Protein AF-A0A7C2EN56-F1 (afdb_monomer)

Solvent-accessible surface area (backbone atoms only — not comparable to full-atom values): 5482 Å² total; per-residue (Å²): 75,39,36,33,38,31,24,35,77,88,68,46,50,28,57,63,25,38,34,35,41,32,31,71,79,78,69,48,72,45,77,44,72,17,45,77,74,6,43,48,71,47,72,91,62,61,66,90,43,42,32,39,35,33,40,38,42,95,75,28,33,28,70,77,41,76,46,49,50,82,59,82,56,75,71,39,73,53,74,38,53,29,35,70,71,71,76,87,83,79,88,89,83,86,82,134

Structure (mmCIF, N/CA/C/O backbone):
data_AF-A0A7C2EN56-F1
#
_entry.id   AF-A0A7C2EN56-F1
#
loop_
_atom_site.group_PDB
_atom_site.id
_atom_site.type_symbol
_atom_site.label_atom_id
_atom_site.label_alt_id
_atom_site.label_comp_id
_atom_site.label_asym_id
_atom_site.label_entity_id
_atom_site.label_seq_id
_atom_site.pdbx_PDB_ins_code
_atom_site.Cartn_x
_atom_site.Cartn_y
_atom_site.Cartn_z
_atom_site.occupancy
_atom_site.B_iso_or_equi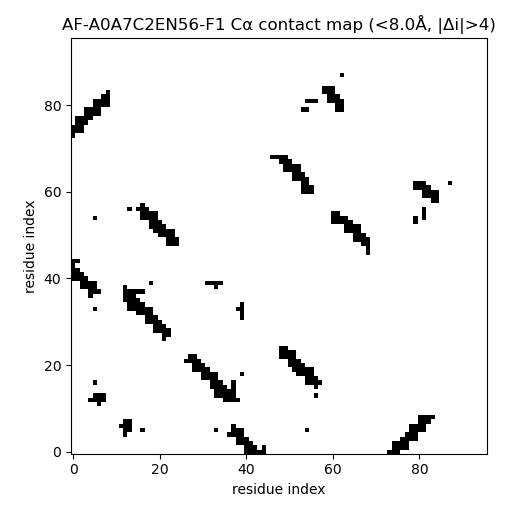v
_atom_site.auth_seq_id
_atom_site.auth_comp_id
_atom_site.auth_asym_id
_atom_site.auth_atom_id
_atom_site.pdbx_PDB_model_num
ATOM 1 N N . ASN A 1 1 ? -1.994 -7.951 -13.986 1.00 83.88 1 ASN A N 1
ATOM 2 C CA . ASN A 1 1 ? -2.712 -7.042 -13.050 1.00 83.88 1 ASN A CA 1
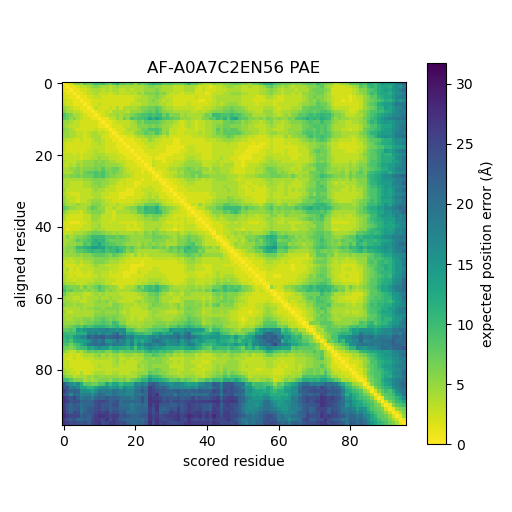ATOM 3 C C . ASN A 1 1 ? -2.364 -7.481 -11.638 1.00 83.88 1 ASN A C 1
ATOM 5 O 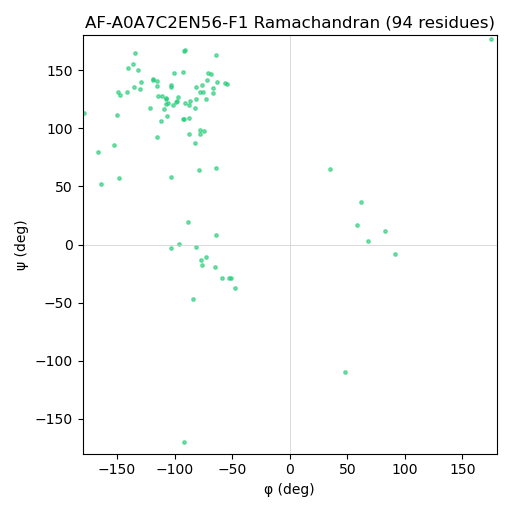O . ASN A 1 1 ? -1.944 -8.616 -11.462 1.00 83.88 1 ASN A O 1
ATOM 9 N N . VAL A 1 2 ? -2.477 -6.589 -10.658 1.00 85.81 2 VAL A N 1
ATOM 10 C CA . VAL A 1 2 ? -2.444 -6.975 -9.240 1.00 85.81 2 VAL A CA 1
ATOM 11 C C . VAL A 1 2 ? -3.802 -6.648 -8.659 1.00 85.81 2 VAL A C 1
ATOM 13 O O . VAL A 1 2 ? -4.348 -5.578 -8.932 1.00 85.81 2 VAL A O 1
ATOM 16 N N . SER A 1 3 ? -4.333 -7.552 -7.863 1.00 89.44 3 SER A N 1
ATOM 17 C CA . SER A 1 3 ? -5.579 -7.363 -7.141 1.00 89.44 3 SER A CA 1
ATOM 18 C C . SER A 1 3 ? -5.390 -7.817 -5.703 1.00 89.44 3 SER A C 1
ATOM 20 O O . SER A 1 3 ? -4.406 -8.469 -5.350 1.00 89.44 3 SER A O 1
ATOM 22 N N . GLY A 1 4 ? -6.304 -7.434 -4.830 1.00 89.81 4 GLY A N 1
ATOM 23 C CA . GLY A 1 4 ? -6.242 -7.878 -3.454 1.00 89.81 4 GLY A CA 1
ATOM 24 C C . GLY A 1 4 ? -7.298 -7.240 -2.587 1.00 89.81 4 GLY A C 1
ATOM 25 O O . GLY A 1 4 ? -8.054 -6.371 -3.024 1.00 89.81 4 GLY A O 1
ATOM 26 N N . VAL A 1 5 ? -7.326 -7.674 -1.333 1.00 92.25 5 VAL A N 1
ATOM 27 C CA . VAL A 1 5 ? -8.154 -7.071 -0.292 1.00 92.25 5 VAL A CA 1
ATOM 28 C C . VAL A 1 5 ? -7.285 -6.464 0.791 1.00 92.25 5 VAL A C 1
ATOM 30 O O . VAL A 1 5 ? -6.257 -7.025 1.176 1.00 92.25 5 VAL A O 1
ATOM 33 N N . VAL A 1 6 ? -7.710 -5.307 1.281 1.00 92.06 6 VAL A N 1
ATOM 34 C CA . VAL A 1 6 ? -7.198 -4.693 2.494 1.00 92.06 6 VAL A CA 1
ATOM 35 C C . VAL A 1 6 ? -8.162 -5.008 3.623 1.00 92.06 6 VAL A C 1
ATOM 37 O O . VAL A 1 6 ? -9.343 -4.669 3.560 1.00 92.06 6 VAL A O 1
ATOM 40 N N . THR A 1 7 ? -7.652 -5.638 4.671 1.00 92.44 7 THR A N 1
ATOM 41 C CA . THR A 1 7 ? -8.420 -5.963 5.873 1.00 92.44 7 THR A CA 1
ATOM 42 C C . THR A 1 7 ? -7.822 -5.266 7.082 1.00 92.44 7 THR A C 1
ATOM 44 O O . THR A 1 7 ? -6.604 -5.195 7.232 1.00 92.44 7 THR A O 1
ATOM 47 N N . LEU A 1 8 ? -8.678 -4.790 7.971 1.00 88.88 8 LEU A N 1
ATOM 48 C CA . LEU A 1 8 ? -8.346 -4.274 9.289 1.00 88.88 8 LEU A CA 1
ATOM 49 C C . LEU A 1 8 ? -7.757 -5.379 10.188 1.00 88.88 8 LEU A C 1
ATOM 51 O O . LEU A 1 8 ? -7.918 -6.572 9.900 1.00 88.88 8 LEU A O 1
ATOM 55 N N . PRO A 1 9 ? -7.092 -5.015 11.302 1.00 85.00 9 PRO A N 1
ATOM 56 C CA . PRO A 1 9 ? -6.542 -6.002 12.232 1.00 85.00 9 PRO A CA 1
ATOM 57 C C . PRO A 1 9 ? -7.619 -6.939 12.801 1.00 85.00 9 PRO A C 1
ATOM 59 O O . PRO A 1 9 ? -7.328 -8.110 13.055 1.00 85.00 9 PRO A O 1
ATOM 62 N N . ASP A 1 10 ? -8.849 -6.429 12.898 1.00 86.50 10 ASP A N 1
ATOM 63 C CA . ASP A 1 10 ? -10.070 -7.101 13.353 1.00 86.50 10 ASP A CA 1
ATOM 64 C C . ASP A 1 10 ? -10.631 -8.131 12.345 1.00 86.50 10 ASP A C 1
ATOM 66 O O . ASP A 1 10 ? -11.515 -8.912 12.668 1.00 86.50 10 ASP A O 1
ATOM 70 N N . GLY A 1 11 ? -10.112 -8.162 11.110 1.00 83.25 11 GLY A N 1
ATOM 71 C CA . GLY A 1 11 ? -10.583 -9.050 10.035 1.00 83.25 11 GLY A CA 1
ATOM 72 C C . GLY A 1 11 ? -11.672 -8.447 9.142 1.00 83.25 11 GLY A C 1
ATOM 73 O O . GLY A 1 11 ? -11.975 -9.008 8.092 1.00 83.25 11 GLY A O 1
ATOM 74 N N . SER A 1 12 ? -12.204 -7.279 9.503 1.00 89.75 12 SER A N 1
ATOM 75 C CA . SER A 1 12 ? -13.140 -6.516 8.667 1.00 89.75 12 SER A CA 1
ATOM 76 C C . SER A 1 12 ? -12.445 -5.897 7.442 1.00 89.75 12 SER A C 1
ATOM 78 O O . SER A 1 12 ? -11.277 -5.516 7.544 1.00 89.75 12 SER A O 1
ATOM 80 N N . PRO A 1 13 ? -13.115 -5.745 6.285 1.00 90.44 13 PRO A N 1
ATOM 81 C CA . PRO A 1 13 ? -12.554 -5.030 5.141 1.00 90.44 13 PRO A CA 1
ATOM 82 C C . PRO A 1 13 ? -12.300 -3.558 5.485 1.00 90.44 13 PRO A C 1
ATOM 84 O O . PRO A 1 13 ? -13.093 -2.909 6.167 1.00 90.44 13 PRO A O 1
ATOM 87 N N . ALA A 1 14 ? -11.177 -3.021 5.019 1.00 89.69 14 ALA A N 1
ATOM 88 C CA . ALA A 1 14 ? -10.808 -1.638 5.274 1.00 89.69 14 ALA A CA 1
ATOM 89 C C . ALA A 1 14 ? -11.414 -0.724 4.202 1.00 89.69 14 ALA A C 1
ATOM 91 O O . ALA A 1 14 ? -10.834 -0.550 3.135 1.00 89.69 14 ALA A O 1
ATOM 92 N N . ASN A 1 15 ? -12.581 -0.143 4.480 1.00 91.75 15 ASN A N 1
ATOM 93 C CA . ASN A 1 15 ? -13.187 0.862 3.607 1.00 91.75 15 ASN A CA 1
ATOM 94 C C . ASN A 1 15 ? -12.421 2.188 3.697 1.00 91.75 15 ASN A C 1
ATOM 96 O O . ASN A 1 15 ? -12.258 2.733 4.784 1.00 91.75 15 ASN A O 1
ATOM 100 N N . GLY A 1 16 ? -11.967 2.714 2.558 1.00 89.62 16 GLY A N 1
ATOM 101 C CA . GLY A 1 16 ? -11.234 3.980 2.508 1.00 89.62 16 GLY A CA 1
ATOM 102 C C . GLY A 1 16 ? -9.738 3.859 2.814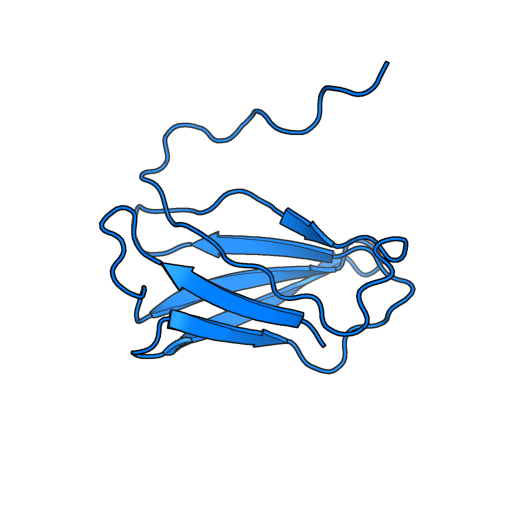 1.00 89.62 16 GLY A C 1
ATOM 103 O O . GLY A 1 16 ? -9.071 4.877 2.987 1.00 89.62 16 GLY A O 1
ATOM 104 N N . ALA A 1 17 ? -9.182 2.645 2.863 1.00 91.31 17 ALA A N 1
ATOM 105 C CA . ALA A 1 17 ? -7.735 2.450 2.923 1.00 91.31 17 ALA A CA 1
ATOM 106 C C . ALA A 1 17 ? -7.065 2.908 1.626 1.00 91.31 17 ALA A C 1
ATOM 108 O O . ALA A 1 17 ? -7.518 2.583 0.524 1.00 91.31 17 ALA A O 1
ATOM 109 N N . VAL A 1 18 ? -5.964 3.639 1.774 1.00 92.38 18 VAL A N 1
ATOM 110 C CA . VAL A 1 18 ? -5.133 4.146 0.689 1.00 92.38 18 VAL A CA 1
ATOM 111 C C . VAL A 1 18 ? -4.040 3.126 0.402 1.00 92.38 18 VAL A C 1
ATOM 113 O O . VAL A 1 18 ? -3.099 2.952 1.171 1.00 92.38 18 VAL A O 1
ATOM 116 N N . VAL A 1 19 ? -4.152 2.442 -0.726 1.00 91.94 19 VAL A N 1
ATOM 117 C CA . VAL A 1 19 ? -3.131 1.533 -1.237 1.00 91.94 19 VAL A CA 1
ATOM 118 C C . VAL A 1 19 ? -2.204 2.306 -2.153 1.00 91.94 19 VAL A C 1
ATOM 120 O O . VAL A 1 19 ? -2.624 2.884 -3.148 1.00 91.94 19 VAL A O 1
ATOM 123 N N . GLN A 1 20 ? -0.928 2.313 -1.822 1.00 92.06 20 GLN A N 1
ATOM 124 C CA . GLN A 1 20 ? 0.126 2.936 -2.592 1.00 92.06 20 GLN A CA 1
ATOM 125 C C . GLN A 1 20 ? 0.930 1.850 -3.294 1.00 92.06 20 GLN A C 1
ATOM 127 O O . GLN A 1 20 ? 1.497 0.963 -2.659 1.00 92.06 20 GLN A O 1
ATOM 132 N N . LEU A 1 21 ? 0.979 1.942 -4.615 1.00 90.44 21 LEU A N 1
ATOM 133 C CA . LEU A 1 21 ? 1.831 1.143 -5.472 1.00 90.44 21 LEU A CA 1
ATOM 134 C C . LEU A 1 21 ? 2.965 2.031 -5.977 1.00 90.44 21 LEU A C 1
ATOM 136 O O . LEU A 1 21 ? 2.755 2.930 -6.793 1.00 90.44 21 LEU A O 1
ATOM 140 N N . LYS A 1 22 ? 4.175 1.765 -5.511 1.00 91.19 22 LYS A N 1
ATOM 141 C CA . LYS A 1 22 ? 5.393 2.423 -5.961 1.00 91.19 22 LYS A CA 1
ATOM 142 C C . LYS A 1 22 ? 6.091 1.561 -7.001 1.00 91.19 22 LYS A C 1
ATOM 144 O O . LYS A 1 22 ? 6.381 0.396 -6.776 1.00 91.19 22 LYS A O 1
ATOM 149 N N . ASN A 1 23 ? 6.390 2.151 -8.144 1.00 90.19 23 ASN A N 1
ATOM 150 C CA . ASN A 1 23 ? 7.198 1.543 -9.185 1.00 90.19 23 ASN A CA 1
ATOM 151 C C . ASN A 1 23 ? 8.680 1.738 -8.837 1.00 90.19 23 ASN A C 1
ATOM 153 O O . ASN A 1 23 ? 9.133 2.878 -8.772 1.00 90.19 23 ASN A O 1
ATOM 157 N N . LEU A 1 24 ? 9.440 0.664 -8.616 1.00 87.00 24 LEU A N 1
ATOM 158 C CA . LEU A 1 24 ? 10.856 0.777 -8.242 1.00 87.00 24 LEU A CA 1
ATOM 159 C C . LEU A 1 24 ? 11.759 1.136 -9.432 1.00 87.00 24 LEU A C 1
ATOM 161 O O . LEU A 1 24 ? 12.856 1.646 -9.232 1.00 87.00 24 LEU A O 1
ATOM 165 N N . LYS A 1 25 ? 11.278 0.959 -10.669 1.00 88.12 25 LYS A N 1
ATOM 166 C CA . LYS A 1 25 ? 12.010 1.309 -11.895 1.00 88.12 25 LYS A CA 1
ATOM 167 C C . LYS A 1 25 ? 11.855 2.777 -12.284 1.00 88.12 25 LYS A C 1
ATOM 169 O O . LYS A 1 25 ? 12.836 3.427 -12.619 1.00 88.12 25 LYS A O 1
ATOM 174 N N . THR A 1 26 ? 10.627 3.300 -12.279 1.00 88.38 26 THR A N 1
ATOM 175 C CA . THR A 1 26 ? 10.342 4.695 -12.679 1.00 88.38 26 THR A CA 1
ATOM 176 C C . THR A 1 26 ? 10.101 5.627 -11.496 1.00 88.38 26 THR A C 1
ATOM 178 O O . THR A 1 26 ? 9.808 6.798 -11.713 1.00 88.38 26 THR A O 1
ATOM 181 N N . LEU A 1 27 ? 10.112 5.109 -10.264 1.00 87.31 27 LEU A N 1
ATOM 182 C CA . LEU A 1 27 ? 9.802 5.841 -9.026 1.00 87.31 27 LEU A CA 1
ATOM 183 C C . LEU A 1 27 ? 8.402 6.480 -8.989 1.00 87.31 27 LEU A C 1
ATOM 185 O O . LEU A 1 27 ? 8.118 7.324 -8.143 1.00 87.31 27 LEU A O 1
ATOM 189 N N . GLN A 1 28 ? 7.498 6.057 -9.877 1.00 89.88 28 GLN A N 1
ATOM 190 C CA . GLN A 1 28 ? 6.119 6.543 -9.900 1.00 89.88 28 GLN A CA 1
ATOM 191 C C . GLN A 1 28 ? 5.330 5.911 -8.757 1.00 89.88 28 GLN A C 1
ATOM 193 O O . GLN A 1 28 ? 5.332 4.691 -8.611 1.00 89.88 28 GLN A O 1
ATOM 198 N N . VAL A 1 29 ? 4.615 6.727 -7.988 1.00 90.56 29 VAL A N 1
ATOM 199 C CA . VAL A 1 29 ? 3.713 6.256 -6.933 1.00 90.56 29 VAL A CA 1
ATOM 200 C C . VAL A 1 29 ? 2.279 6.449 -7.399 1.00 90.56 29 VAL A C 1
ATOM 202 O O . VAL A 1 29 ? 1.884 7.549 -7.776 1.00 90.56 29 VAL A O 1
ATOM 205 N N . ARG A 1 30 ? 1.497 5.373 -7.375 1.00 90.50 30 ARG A N 1
ATOM 206 C CA . ARG A 1 30 ? 0.059 5.398 -7.634 1.00 90.50 30 ARG A CA 1
ATOM 207 C C . ARG A 1 30 ? -0.684 5.104 -6.348 1.00 90.50 30 ARG A C 1
ATOM 209 O O . ARG A 1 30 ? -0.424 4.091 -5.711 1.00 90.50 30 ARG A O 1
ATOM 216 N N . SER A 1 31 ? -1.627 5.966 -6.007 1.00 91.38 31 SER A N 1
ATOM 217 C CA . SER A 1 31 ? -2.497 5.792 -4.849 1.00 91.38 31 SER A CA 1
ATOM 218 C C . SER A 1 31 ? -3.866 5.311 -5.315 1.00 91.38 31 SER A C 1
ATOM 220 O O . SER A 1 31 ? -4.412 5.838 -6.283 1.00 91.38 31 SER A O 1
ATOM 222 N N . TYR A 1 32 ? -4.422 4.324 -4.629 1.00 91.81 32 TYR A N 1
ATOM 223 C CA . TYR A 1 32 ? -5.739 3.765 -4.880 1.00 91.81 32 TYR A CA 1
ATOM 224 C C . TYR A 1 3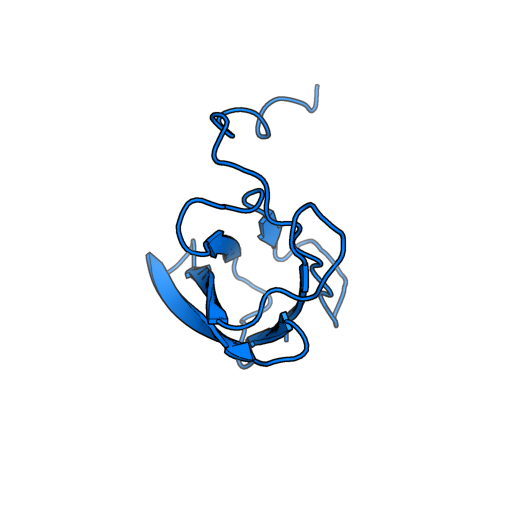2 ? -6.521 3.719 -3.575 1.00 91.81 32 TYR A C 1
ATOM 226 O O . TYR A 1 32 ? -5.992 3.286 -2.558 1.00 91.81 32 TYR A O 1
ATOM 234 N N . ILE A 1 33 ? -7.776 4.154 -3.593 1.00 92.25 33 ILE A N 1
ATOM 235 C CA . ILE A 1 33 ? -8.630 4.150 -2.405 1.00 92.25 33 ILE A CA 1
ATOM 236 C C . ILE A 1 33 ? -9.563 2.945 -2.501 1.00 92.25 33 ILE A C 1
ATOM 238 O O . ILE A 1 33 ? -10.330 2.809 -3.453 1.00 92.25 33 ILE A O 1
ATOM 242 N N . THR A 1 34 ? -9.471 2.059 -1.518 1.00 90.94 34 THR A N 1
ATOM 243 C CA . THR A 1 34 ? -10.334 0.877 -1.397 1.00 90.9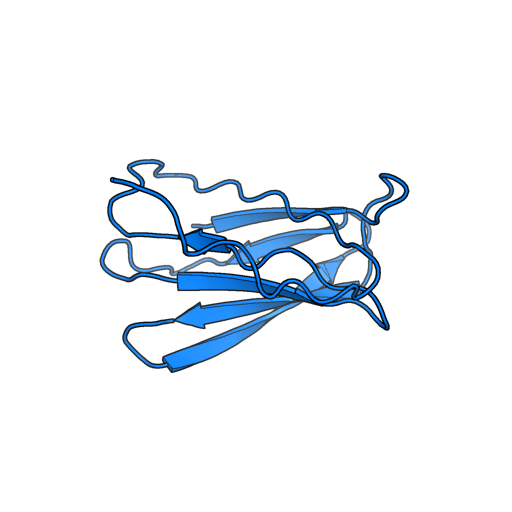4 34 THR A CA 1
ATOM 244 C C . THR A 1 34 ? -11.775 1.263 -1.076 1.00 90.94 34 THR A C 1
ATOM 246 O O . THR A 1 34 ? -12.043 2.244 -0.380 1.00 90.94 34 THR A O 1
ATOM 249 N N . ARG A 1 35 ? -12.721 0.468 -1.587 1.00 89.00 35 ARG A N 1
ATOM 250 C CA . ARG A 1 35 ? -14.162 0.632 -1.331 1.00 89.00 35 ARG A C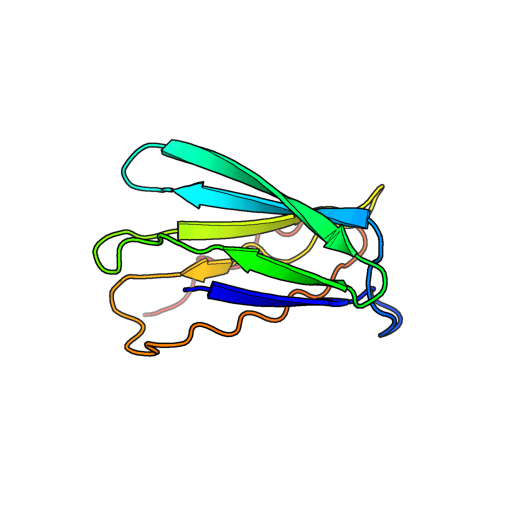A 1
ATOM 251 C C . ARG A 1 35 ? -14.617 -0.193 -0.121 1.00 89.00 35 ARG A C 1
ATOM 253 O O . ARG A 1 35 ? -13.800 -0.714 0.621 1.00 89.00 35 ARG A O 1
ATOM 260 N N . GLU A 1 36 ? -15.928 -0.290 0.082 1.00 88.25 36 GLU A N 1
ATOM 261 C CA . GLU A 1 36 ? -16.633 -1.010 1.170 1.00 88.25 36 GLU A CA 1
ATOM 262 C C . GLU A 1 36 ? -16.113 -2.431 1.392 1.00 88.25 36 GLU A C 1
ATOM 264 O O . GLU A 1 36 ? -15.951 -2.868 2.524 1.00 88.25 36 GLU A O 1
ATOM 269 N N . ASP A 1 37 ? -15.766 -3.109 0.304 1.00 85.94 37 ASP A N 1
ATOM 270 C CA . ASP A 1 37 ? -15.260 -4.480 0.320 1.00 85.94 37 ASP A CA 1
ATOM 271 C C . ASP A 1 37 ? -13.753 -4.573 0.646 1.00 85.94 37 ASP A C 1
ATOM 273 O O . ASP A 1 37 ? -13.177 -5.655 0.678 1.00 85.94 37 ASP A O 1
ATOM 277 N N . GLY A 1 38 ? -13.061 -3.441 0.828 1.00 89.12 38 GLY A N 1
ATOM 278 C CA . GLY A 1 38 ? -11.609 -3.390 1.035 1.00 89.12 38 GLY A CA 1
ATOM 279 C C . GLY A 1 38 ? -10.794 -3.799 -0.198 1.00 89.12 38 GLY A C 1
ATOM 280 O O . GLY A 1 38 ? -9.568 -3.848 -0.145 1.00 89.12 38 GLY A O 1
ATOM 281 N N . LYS A 1 39 ? -11.446 -4.099 -1.326 1.00 91.06 39 LYS A N 1
ATOM 282 C CA . LYS A 1 39 ? -10.796 -4.520 -2.572 1.00 91.06 39 LYS A CA 1
ATOM 283 C C . LYS A 1 39 ? -10.057 -3.374 -3.253 1.00 91.06 39 LYS A C 1
ATOM 285 O O . LYS A 1 39 ? -10.557 -2.248 -3.327 1.00 91.06 39 LYS A O 1
ATOM 290 N N . TYR A 1 40 ? -8.897 -3.696 -3.810 1.00 91.19 40 TYR A N 1
ATOM 291 C CA . TYR A 1 40 ? -8.132 -2.832 -4.698 1.00 91.19 40 TYR A CA 1
ATOM 292 C C . TYR A 1 40 ? -7.618 -3.622 -5.899 1.00 91.19 40 TYR A C 1
ATOM 294 O O . TYR A 1 40 ? -7.430 -4.839 -5.840 1.00 91.19 40 TYR A O 1
ATOM 302 N N . GLU A 1 41 ? -7.362 -2.908 -6.990 1.00 89.62 41 GLU A N 1
ATOM 303 C CA . GLU A 1 41 ? -6.776 -3.482 -8.192 1.00 89.62 41 GLU A CA 1
ATOM 304 C C . GLU A 1 41 ? -5.930 -2.431 -8.912 1.00 89.62 41 GLU A C 1
ATOM 306 O O . GLU A 1 41 ? -6.385 -1.311 -9.150 1.00 89.62 41 GLU A O 1
ATOM 311 N N . PHE A 1 42 ? -4.704 -2.799 -9.286 1.00 88.25 42 PHE A N 1
ATOM 312 C CA . PHE A 1 42 ? -3.905 -2.016 -10.221 1.00 88.25 42 PHE A CA 1
ATOM 313 C C . PHE A 1 42 ? -3.791 -2.761 -11.548 1.00 88.25 42 PHE A C 1
ATOM 315 O O . PHE A 1 42 ? -3.206 -3.844 -11.670 1.00 88.25 42 PHE A O 1
ATOM 322 N N . GLN A 1 43 ? -4.347 -2.124 -12.570 1.00 84.50 43 GLN A N 1
ATOM 323 C CA . GLN A 1 43 ? -4.237 -2.535 -13.961 1.00 84.50 43 GLN A CA 1
ATOM 324 C C . GLN A 1 43 ? -3.037 -1.841 -14.622 1.00 84.50 43 GLN A C 1
ATOM 326 O O . GLN A 1 43 ? -2.504 -0.860 -14.097 1.00 84.50 43 GLN A O 1
ATOM 331 N N . ASN A 1 44 ? -2.637 -2.318 -15.804 1.00 81.25 44 ASN A N 1
ATOM 332 C CA . ASN A 1 44 ? -1.510 -1.765 -16.570 1.00 81.25 44 ASN A CA 1
ATOM 333 C C . ASN A 1 44 ? -0.158 -1.852 -15.833 1.00 81.25 44 ASN A C 1
ATOM 335 O O . ASN A 1 44 ? 0.673 -0.947 -15.918 1.00 81.25 44 ASN A O 1
ATOM 339 N N . LEU A 1 45 ? 0.062 -2.940 -15.091 1.00 78.81 45 LEU A N 1
ATOM 340 C CA . LEU A 1 45 ? 1.370 -3.246 -14.516 1.00 78.81 45 LEU A CA 1
ATOM 341 C C . LEU A 1 45 ? 2.259 -3.909 -15.560 1.00 78.81 45 LEU A C 1
ATOM 343 O O . LEU A 1 45 ? 1.820 -4.810 -16.273 1.00 78.81 45 LEU A O 1
ATOM 347 N N . SER A 1 46 ? 3.510 -3.470 -15.629 1.00 80.38 46 SER A N 1
ATOM 348 C CA . SER A 1 46 ? 4.524 -4.116 -16.455 1.00 80.38 46 SER A CA 1
ATOM 349 C C . SER A 1 46 ? 5.071 -5.320 -15.713 1.00 80.38 46 SER A C 1
ATOM 351 O O . SER A 1 46 ? 5.580 -5.177 -14.611 1.00 80.38 46 SER A O 1
ATOM 353 N N . THR A 1 47 ? 5.043 -6.496 -16.324 1.00 74.38 47 THR A N 1
ATOM 354 C CA . THR A 1 47 ? 5.628 -7.690 -15.703 1.00 74.38 47 THR A CA 1
ATOM 355 C C . THR A 1 47 ? 7.140 -7.580 -15.538 1.00 74.38 47 THR A C 1
ATOM 357 O O . THR A 1 47 ? 7.675 -8.267 -14.697 1.00 74.38 47 THR A O 1
ATOM 360 N N . SER A 1 48 ? 7.831 -6.695 -16.265 1.00 82.81 48 SER A N 1
ATOM 361 C CA . SER A 1 48 ? 9.292 -6.496 -16.200 1.00 82.81 48 SER A CA 1
ATOM 362 C C . SER A 1 48 ? 9.768 -5.477 -15.152 1.00 82.81 48 SER A C 1
ATOM 364 O O . SER A 1 48 ? 10.844 -4.892 -15.314 1.00 82.81 48 SER A O 1
ATOM 366 N N . ILE A 1 49 ? 8.940 -5.157 -14.159 1.00 85.00 49 ILE A N 1
ATOM 367 C CA . ILE A 1 49 ? 9.207 -4.105 -13.176 1.00 85.00 49 ILE A CA 1
ATOM 368 C C . ILE A 1 49 ? 8.871 -4.613 -11.779 1.00 85.00 49 ILE A C 1
ATOM 370 O O . ILE A 1 49 ? 7.800 -5.176 -11.570 1.00 85.00 49 ILE A O 1
ATOM 374 N N . ASP A 1 50 ? 9.753 -4.331 -10.824 1.00 86.94 50 ASP A N 1
ATOM 375 C CA . ASP A 1 50 ? 9.469 -4.517 -9.409 1.00 86.94 50 ASP A CA 1
ATOM 376 C C . ASP A 1 50 ? 8.587 -3.381 -8.875 1.00 86.94 50 ASP A C 1
ATOM 378 O O . ASP A 1 50 ? 8.858 -2.187 -9.072 1.00 86.94 50 ASP A O 1
ATOM 382 N N . TYR A 1 51 ? 7.524 -3.751 -8.172 1.00 87.50 51 TYR A N 1
ATOM 383 C CA . TYR A 1 51 ? 6.610 -2.817 -7.533 1.00 87.50 51 TYR A CA 1
ATOM 384 C C . TYR A 1 51 ? 6.605 -3.024 -6.028 1.00 87.50 51 TYR A C 1
ATOM 386 O O . TYR A 1 51 ? 6.629 -4.147 -5.549 1.00 87.50 51 TYR A O 1
ATOM 394 N N . GLU A 1 52 ? 6.508 -1.945 -5.270 1.00 88.38 52 GLU A N 1
ATOM 395 C CA . GLU A 1 52 ? 6.304 -1.989 -3.830 1.00 88.38 52 GLU A CA 1
ATOM 396 C C . GLU A 1 52 ? 4.875 -1.558 -3.517 1.00 88.38 52 GLU A C 1
ATOM 398 O O . GLU A 1 52 ? 4.414 -0.501 -3.947 1.00 88.38 52 GLU A O 1
ATOM 403 N N . LEU A 1 53 ? 4.162 -2.392 -2.776 1.00 89.75 53 LEU A N 1
ATOM 404 C CA . LEU A 1 53 ? 2.770 -2.204 -2.426 1.00 89.75 53 LEU A CA 1
ATOM 405 C C . LEU A 1 53 ? 2.636 -2.001 -0.919 1.00 89.75 53 LEU A C 1
ATOM 407 O O . LEU A 1 53 ? 3.120 -2.813 -0.129 1.00 89.75 53 LEU A O 1
ATOM 411 N N . THR A 1 54 ? 1.962 -0.928 -0.519 1.00 90.12 54 THR A N 1
ATOM 412 C CA . THR A 1 54 ? 1.740 -0.582 0.889 1.00 90.12 54 THR A CA 1
ATOM 413 C C . THR A 1 54 ? 0.332 -0.033 1.059 1.00 90.12 54 THR A C 1
ATOM 415 O O . THR A 1 54 ? -0.063 0.849 0.309 1.00 90.12 54 THR A O 1
ATOM 418 N N . ALA A 1 55 ? -0.431 -0.510 2.038 1.00 91.31 55 ALA A N 1
ATOM 419 C CA . ALA A 1 55 ? -1.715 0.077 2.407 1.00 91.31 55 ALA A CA 1
ATOM 420 C C . ALA A 1 55 ? -1.576 0.912 3.679 1.00 91.31 55 ALA A C 1
ATOM 422 O O . ALA A 1 55 ? -0.935 0.497 4.642 1.00 91.31 55 ALA A O 1
ATOM 423 N N . THR A 1 56 ? -2.204 2.079 3.693 1.00 88.81 56 THR A N 1
ATOM 424 C CA . THR A 1 56 ? -2.298 2.967 4.851 1.00 88.81 56 THR A CA 1
ATOM 425 C C . THR A 1 56 ? -3.751 3.365 5.070 1.00 88.81 56 THR A C 1
ATOM 427 O O . THR A 1 56 ? -4.507 3.579 4.125 1.00 88.81 56 THR A O 1
ATOM 430 N N . PHE A 1 57 ? -4.180 3.423 6.325 1.00 88.44 57 PHE A N 1
ATOM 431 C CA . PHE A 1 57 ? -5.540 3.805 6.682 1.00 88.44 57 PHE A CA 1
ATOM 432 C C . PHE A 1 57 ? -5.557 4.475 8.048 1.00 88.44 57 PHE A C 1
ATOM 434 O O . PHE A 1 57 ? -5.337 3.810 9.057 1.00 88.44 57 PHE A O 1
ATOM 441 N N . HIS A 1 58 ? -5.842 5.778 8.088 1.00 85.38 58 HIS A N 1
ATOM 442 C CA . HIS A 1 58 ? -5.751 6.584 9.310 1.00 85.38 58 HIS A CA 1
ATOM 443 C C . HIS A 1 58 ? -4.417 6.347 10.051 1.00 85.38 58 HIS A C 1
ATOM 445 O O . HIS A 1 58 ? -3.370 6.733 9.539 1.00 85.38 58 HIS A O 1
ATOM 451 N N . ASP A 1 59 ? -4.448 5.691 11.217 1.00 84.94 59 ASP A N 1
ATOM 452 C CA . ASP A 1 59 ? -3.275 5.376 12.053 1.00 84.94 59 ASP A CA 1
ATOM 453 C C . ASP A 1 59 ? -2.717 3.949 11.827 1.00 84.94 59 ASP A C 1
ATOM 455 O O . ASP A 1 59 ? -1.741 3.515 12.441 1.00 84.94 59 ASP A O 1
ATOM 459 N N . LEU A 1 60 ? -3.340 3.188 10.926 1.00 87.56 60 LEU A N 1
ATOM 460 C CA . LEU A 1 60 ? -2.965 1.821 10.586 1.00 87.56 60 LEU A CA 1
ATOM 461 C C . LEU A 1 60 ? -2.155 1.786 9.287 1.00 87.56 60 LEU A C 1
ATOM 463 O O . LEU A 1 60 ? -2.398 2.545 8.347 1.00 87.56 60 LEU A O 1
ATOM 467 N N . ALA A 1 61 ? -1.224 0.843 9.198 1.00 87.94 61 ALA A N 1
ATOM 468 C CA . ALA A 1 61 ? -0.463 0.575 7.984 1.00 87.94 61 ALA A CA 1
ATOM 469 C C . ALA A 1 61 ? -0.280 -0.932 7.793 1.00 87.94 61 ALA A C 1
ATOM 471 O O . ALA A 1 61 ? -0.270 -1.698 8.755 1.00 87.94 61 ALA A O 1
ATOM 472 N N . SER A 1 62 ? -0.147 -1.376 6.547 1.00 86.81 62 SER A N 1
ATOM 473 C CA . SER A 1 62 ? 0.182 -2.762 6.233 1.00 86.81 62 SER A CA 1
ATOM 474 C C . SER A 1 62 ? 1.688 -2.966 6.127 1.00 86.81 62 SER A C 1
ATOM 476 O O . SER A 1 62 ? 2.464 -2.024 5.954 1.00 86.81 62 SER A O 1
ATOM 478 N N . ARG A 1 63 ? 2.088 -4.240 6.102 1.00 82.38 63 ARG A N 1
ATOM 479 C CA . ARG A 1 63 ? 3.408 -4.648 5.608 1.00 82.38 63 ARG A CA 1
ATOM 480 C C . ARG A 1 63 ? 3.625 -4.118 4.196 1.00 82.38 63 ARG A C 1
ATOM 482 O O . ARG A 1 63 ? 2.725 -4.222 3.359 1.00 82.38 63 ARG A O 1
ATOM 489 N N . LYS A 1 64 ? 4.835 -3.624 3.934 1.00 84.44 64 LYS A N 1
ATOM 490 C CA . LYS A 1 64 ? 5.323 -3.397 2.573 1.00 84.44 64 LYS A CA 1
ATOM 491 C C . LYS A 1 64 ? 5.488 -4.742 1.868 1.00 84.44 64 LYS A C 1
ATOM 493 O O . LYS A 1 64 ? 6.066 -5.680 2.425 1.00 84.44 64 LYS A O 1
ATOM 498 N N . ARG A 1 65 ? 4.939 -4.856 0.664 1.00 83.94 65 ARG A N 1
ATOM 499 C CA . ARG A 1 65 ? 5.041 -6.050 -0.173 1.00 83.94 65 ARG A CA 1
ATOM 500 C C . ARG A 1 65 ? 5.689 -5.699 -1.494 1.00 83.94 65 ARG A C 1
ATOM 502 O O . ARG A 1 65 ? 5.127 -4.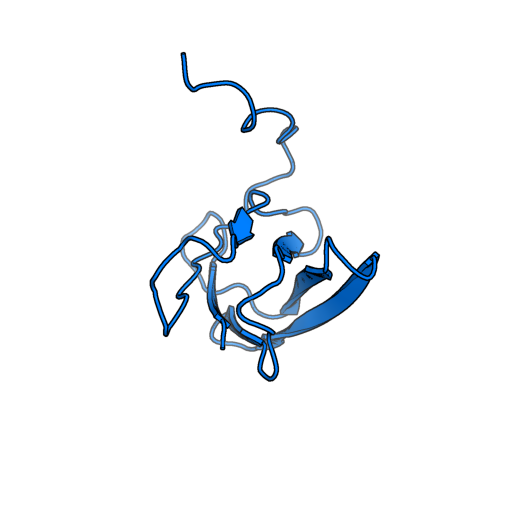942 -2.273 1.00 83.94 65 ARG A O 1
ATOM 509 N N . THR A 1 66 ? 6.847 -6.289 -1.744 1.00 83.12 66 THR A N 1
ATOM 510 C CA . THR A 1 66 ? 7.534 -6.166 -3.026 1.00 83.12 66 THR A CA 1
ATOM 511 C C . THR A 1 66 ? 7.020 -7.249 -3.967 1.00 83.12 66 THR A C 1
ATOM 513 O O . THR A 1 66 ? 7.097 -8.438 -3.667 1.00 83.12 66 THR A O 1
ATOM 516 N N . LEU A 1 67 ? 6.447 -6.822 -5.082 1.00 81.44 67 LEU A N 1
ATOM 517 C CA . LEU A 1 67 ? 6.074 -7.634 -6.226 1.00 81.44 67 LEU A CA 1
ATOM 518 C C . LEU A 1 67 ? 7.231 -7.609 -7.211 1.00 81.44 67 LEU A C 1
ATOM 520 O O . LEU A 1 67 ? 7.459 -6.588 -7.858 1.00 81.44 67 LEU A O 1
ATOM 524 N N . SER A 1 68 ? 7.944 -8.722 -7.317 1.00 77.88 68 SER A N 1
ATOM 525 C CA . SER A 1 68 ? 9.020 -8.868 -8.291 1.00 77.88 68 SER A CA 1
ATOM 526 C C . SER A 1 68 ? 8.534 -9.496 -9.586 1.00 77.88 68 SER A C 1
ATOM 528 O O . SER A 1 68 ? 7.677 -10.375 -9.578 1.00 77.88 68 SER A O 1
ATOM 530 N N . VAL A 1 69 ? 9.167 -9.104 -10.693 1.00 71.50 69 VAL A N 1
ATOM 531 C CA . VAL A 1 69 ? 8.992 -9.703 -12.034 1.00 71.50 69 VAL A CA 1
ATOM 532 C C . VAL A 1 69 ? 9.144 -11.230 -12.038 1.00 71.50 69 VAL A C 1
ATOM 534 O O . VAL A 1 69 ? 8.551 -11.920 -12.863 1.00 71.50 69 VAL A O 1
ATOM 537 N N . PHE A 1 70 ? 9.941 -11.762 -11.113 1.00 67.06 70 PHE A N 1
ATOM 538 C CA . PHE A 1 70 ? 10.212 -13.191 -10.982 1.00 67.06 70 PHE A CA 1
ATOM 539 C C . PHE A 1 70 ? 9.070 -13.978 -10.327 1.00 67.06 70 PHE A C 1
ATOM 541 O O . PHE A 1 70 ? 9.074 -15.209 -10.394 1.00 67.06 70 PHE A O 1
ATOM 548 N N . ASP A 1 71 ? 8.094 -13.307 -9.703 1.00 63.53 71 ASP A N 1
ATOM 549 C CA . ASP A 1 71 ? 6.900 -13.972 -9.189 1.00 63.53 71 ASP A CA 1
ATOM 550 C C . ASP A 1 71 ? 6.011 -14.325 -10.388 1.00 63.53 71 ASP A C 1
ATOM 552 O O . ASP A 1 71 ? 5.298 -13.500 -10.952 1.00 63.53 71 ASP A O 1
ATOM 556 N N . THR A 1 72 ? 6.109 -15.576 -10.835 1.00 53.25 72 THR A N 1
ATOM 557 C CA . THR A 1 72 ? 5.462 -16.121 -12.045 1.00 53.25 72 THR A CA 1
ATOM 558 C C . THR A 1 72 ? 3.925 -16.137 -11.993 1.00 53.25 72 THR A C 1
ATOM 560 O O . THR A 1 72 ? 3.272 -16.685 -12.885 1.00 53.25 72 THR A O 1
ATOM 563 N N . ARG A 1 73 ? 3.312 -15.530 -10.970 1.00 62.53 73 ARG A N 1
ATOM 564 C CA . ARG A 1 73 ? 1.862 -15.415 -10.820 1.00 62.53 73 ARG A CA 1
ATOM 565 C C . ARG A 1 73 ? 1.342 -14.311 -11.740 1.00 62.53 73 ARG A C 1
ATOM 567 O O . ARG A 1 73 ? 1.364 -13.131 -11.409 1.00 62.53 73 ARG A O 1
ATOM 574 N N . LEU A 1 74 ? 0.835 -14.725 -12.902 1.00 55.81 74 LEU A N 1
ATOM 575 C CA . LEU A 1 74 ? 0.130 -13.866 -13.867 1.00 55.81 74 LEU A CA 1
ATOM 576 C C . LEU A 1 74 ? -1.029 -13.065 -13.234 1.00 55.81 74 LEU A C 1
ATOM 578 O O . LEU A 1 74 ? -1.310 -11.954 -13.686 1.00 55.81 74 LEU A O 1
ATOM 582 N N . ASP A 1 75 ? -1.647 -13.597 -12.172 1.00 62.47 75 ASP A N 1
ATOM 583 C CA . ASP A 1 75 ? -2.612 -12.898 -11.317 1.00 62.47 75 ASP A CA 1
ATOM 584 C C . ASP A 1 75 ? -2.039 -12.763 -9.897 1.00 62.47 75 ASP A C 1
ATOM 586 O O . ASP A 1 75 ? -2.105 -13.673 -9.064 1.00 62.47 75 ASP A O 1
ATOM 590 N N . ALA A 1 76 ? -1.378 -11.634 -9.643 1.00 73.44 76 ALA A N 1
ATOM 591 C CA . ALA A 1 76 ? -0.788 -11.351 -8.345 1.00 73.44 76 ALA A CA 1
ATOM 592 C C . ALA A 1 76 ? -1.892 -10.910 -7.374 1.00 73.44 76 ALA A C 1
ATOM 594 O O . ALA A 1 76 ? -2.262 -9.736 -7.332 1.00 73.44 76 ALA A O 1
ATOM 595 N N . VAL A 1 77 ? -2.413 -11.854 -6.589 1.00 84.06 77 VAL A N 1
ATOM 596 C CA . VAL A 1 77 ? -3.351 -11.560 -5.498 1.00 84.06 77 VAL A CA 1
ATOM 597 C C . VAL A 1 77 ? -2.570 -11.248 -4.223 1.00 84.06 77 VAL A C 1
ATOM 599 O O . VAL A 1 77 ? -1.980 -12.141 -3.608 1.00 84.06 77 VAL A O 1
ATOM 602 N N . VAL A 1 78 ? -2.568 -9.984 -3.800 1.00 85.50 78 VAL A N 1
ATOM 603 C CA . VAL A 1 78 ? -1.867 -9.530 -2.593 1.00 85.50 78 VAL A CA 1
ATOM 604 C C . VAL A 1 78 ? -2.878 -9.122 -1.529 1.00 85.50 78 VAL A C 1
ATOM 606 O O . VAL A 1 78 ? -3.497 -8.068 -1.581 1.00 85.50 78 VAL A O 1
ATOM 609 N N . ASN A 1 79 ? -3.043 -9.937 -0.499 1.00 88.50 79 ASN A N 1
ATOM 610 C CA . ASN A 1 79 ? -3.906 -9.565 0.619 1.00 88.50 79 ASN A CA 1
ATOM 611 C C . ASN A 1 79 ? -3.092 -8.752 1.629 1.00 88.50 79 ASN A C 1
ATOM 613 O O . ASN A 1 79 ? -2.048 -9.208 2.104 1.00 88.50 79 ASN A O 1
ATOM 617 N N . LEU A 1 80 ? -3.550 -7.540 1.935 1.00 88.44 80 LEU A N 1
ATOM 618 C CA . LEU A 1 80 ? -2.885 -6.634 2.861 1.00 88.44 80 LEU A CA 1
ATOM 619 C C . LEU A 1 80 ? -3.683 -6.570 4.157 1.00 88.44 80 LEU A C 1
ATOM 621 O O . LEU A 1 80 ? -4.842 -6.167 4.175 1.00 88.44 80 LEU A O 1
ATOM 625 N N . LYS A 1 81 ? -3.043 -6.933 5.264 1.00 89.75 81 LYS A N 1
ATOM 626 C CA . LYS A 1 81 ? -3.610 -6.733 6.592 1.00 89.75 81 LYS A CA 1
ATOM 627 C C . LYS A 1 81 ? -3.034 -5.456 7.189 1.00 89.75 81 LYS A C 1
ATOM 629 O O . LYS A 1 81 ? -1.815 -5.306 7.262 1.00 89.75 81 LYS A O 1
ATOM 634 N N . LEU A 1 82 ? -3.914 -4.539 7.566 1.00 89.25 82 LEU A N 1
ATOM 635 C CA . LEU A 1 82 ? -3.574 -3.336 8.303 1.00 89.25 82 LEU A CA 1
ATOM 636 C C . LEU A 1 82 ? -3.320 -3.703 9.757 1.00 89.25 82 LEU A C 1
ATOM 638 O O . LEU A 1 82 ? -4.061 -4.474 10.367 1.00 89.25 82 LEU A O 1
ATOM 642 N N . GLU A 1 83 ? -2.272 -3.121 10.311 1.00 86.06 83 GLU A N 1
ATOM 643 C CA . GLU A 1 83 ? -1.903 -3.267 11.705 1.00 86.06 83 GLU A CA 1
ATOM 644 C C . GLU A 1 83 ? -1.628 -1.866 12.270 1.00 86.06 83 GLU A C 1
ATOM 646 O O . GLU A 1 83 ? -1.238 -0.962 11.519 1.00 86.06 83 GLU A O 1
ATOM 651 N N . PRO A 1 84 ? -1.853 -1.635 13.576 1.00 82.50 84 PRO A N 1
ATOM 652 C CA . PRO A 1 84 ? -1.424 -0.394 14.206 1.00 82.50 84 PRO A CA 1
ATOM 653 C C . PRO A 1 84 ? 0.071 -0.233 13.977 1.00 82.50 84 PRO A C 1
ATOM 655 O O . PRO A 1 84 ? 0.804 -1.223 14.037 1.00 82.50 84 PRO A O 1
ATOM 658 N N . LYS A 1 85 ? 0.507 0.995 13.682 1.00 64.38 85 LYS A N 1
ATOM 659 C CA . LYS A 1 85 ? 1.878 1.350 13.297 1.00 64.38 85 LYS A CA 1
ATOM 660 C C . LYS A 1 85 ? 2.889 1.086 14.430 1.00 64.38 85 LYS A C 1
ATOM 662 O O . LYS A 1 85 ? 3.521 1.993 14.951 1.00 64.38 85 LYS A O 1
ATOM 667 N N . LYS A 1 86 ? 3.095 -0.176 14.807 1.00 51.66 86 LYS A N 1
ATOM 668 C CA . LYS A 1 86 ? 4.305 -0.655 15.467 1.00 51.66 86 LYS A CA 1
ATOM 669 C C . LYS A 1 86 ? 5.316 -0.905 14.364 1.00 51.66 86 LYS A C 1
ATOM 671 O O . LYS A 1 86 ? 5.356 -1.988 13.794 1.00 51.66 86 LYS A O 1
ATOM 676 N N . GLU A 1 87 ? 6.044 0.153 14.017 1.00 52.50 87 GLU A N 1
ATOM 677 C CA . GLU A 1 87 ? 7.426 0.091 13.533 1.00 52.50 87 GLU A CA 1
ATOM 678 C C . GLU A 1 87 ? 7.742 -1.146 12.667 1.00 52.50 87 GLU A C 1
ATOM 680 O O . GLU A 1 87 ? 8.521 -2.021 13.041 1.00 52.50 87 GLU A O 1
ATOM 685 N N . GLN A 1 88 ? 7.109 -1.260 11.494 1.00 47.06 88 GLN A N 1
ATOM 686 C CA . GLN A 1 88 ? 7.446 -2.312 10.532 1.00 47.06 88 GLN A CA 1
ATOM 687 C C . GLN A 1 88 ? 8.716 -1.943 9.761 1.00 47.06 88 GLN A C 1
ATOM 689 O O . GLN A 1 88 ? 8.727 -1.783 8.543 1.00 47.06 88 GLN A O 1
ATOM 694 N N . THR A 1 89 ? 9.811 -1.859 10.508 1.00 40.41 89 THR A N 1
ATOM 695 C CA . THR A 1 89 ? 11.189 -1.830 10.022 1.00 40.41 89 THR A CA 1
ATOM 696 C C . THR A 1 89 ? 11.799 -3.212 10.262 1.00 40.41 89 THR A C 1
ATOM 698 O O . THR A 1 89 ? 12.750 -3.345 11.019 1.00 40.41 89 THR A O 1
ATOM 701 N N . LYS A 1 90 ? 11.222 -4.292 9.711 1.00 47.50 90 LYS A N 1
ATOM 702 C CA . LYS A 1 90 ? 11.866 -5.624 9.757 1.00 47.50 90 LYS A CA 1
ATOM 703 C C . LYS A 1 90 ? 11.226 -6.639 8.809 1.00 47.50 90 LYS A C 1
ATOM 705 O O . LYS A 1 90 ? 10.410 -7.448 9.234 1.00 47.50 90 LYS A O 1
ATOM 710 N N . SER A 1 91 ? 11.548 -6.605 7.518 1.00 46.59 91 SER A N 1
ATOM 711 C CA . SER A 1 91 ? 11.332 -7.731 6.581 1.00 46.59 91 SER A CA 1
ATOM 712 C C . SER A 1 91 ? 12.154 -7.517 5.300 1.00 46.59 91 SER A C 1
ATOM 714 O O . SER A 1 91 ? 11.606 -7.517 4.209 1.00 46.59 91 SER A O 1
ATOM 716 N N . GLU A 1 92 ? 13.456 -7.271 5.436 1.00 46.34 92 GLU A N 1
ATOM 717 C CA . GLU A 1 92 ? 14.436 -7.493 4.360 1.00 46.34 92 GLU A CA 1
ATOM 718 C C . GLU A 1 92 ? 15.773 -7.880 5.009 1.00 46.34 92 GLU A C 1
ATOM 720 O O . GLU A 1 92 ? 16.773 -7.195 4.902 1.00 46.34 92 GLU A O 1
ATOM 725 N N . GLU A 1 93 ? 15.754 -8.947 5.810 1.00 45.81 93 GLU A N 1
ATOM 726 C CA . GLU A 1 93 ? 16.967 -9.682 6.183 1.00 45.81 93 GLU A CA 1
ATOM 727 C C . GLU A 1 93 ? 16.565 -11.126 6.485 1.00 45.81 93 GLU A C 1
ATOM 729 O O . GLU A 1 93 ? 16.208 -11.474 7.609 1.00 45.81 93 GLU A O 1
ATOM 734 N N . LYS A 1 94 ? 16.510 -11.945 5.435 1.00 37.88 94 LYS A N 1
ATOM 735 C CA . LYS A 1 94 ? 17.072 -13.300 5.431 1.00 37.88 94 LYS A CA 1
ATOM 736 C C . LYS A 1 94 ? 16.857 -13.921 4.057 1.00 37.88 94 LYS A C 1
ATOM 738 O O . LYS A 1 94 ? 15.736 -14.297 3.722 1.00 37.88 94 LYS A O 1
ATOM 743 N N . GLN A 1 95 ? 17.946 -14.150 3.339 1.00 31.84 95 GLN A N 1
ATOM 744 C CA . GLN A 1 95 ? 18.236 -15.512 2.908 1.00 31.84 95 GLN A CA 1
ATOM 745 C C . GLN A 1 95 ? 19.765 -15.705 2.869 1.00 31.84 95 GLN A C 1
ATOM 747 O O . GLN A 1 95 ? 20.444 -14.805 2.375 1.00 31.84 95 GLN A O 1
ATOM 752 N N . PRO A 1 96 ? 20.290 -16.768 3.514 1.00 53.34 96 PRO A N 1
ATOM 753 C CA . PRO A 1 96 ? 21.720 -17.084 3.578 1.00 53.34 96 PRO A CA 1
ATOM 754 C C . PRO A 1 96 ? 22.276 -17.611 2.252 1.00 53.34 96 PRO A C 1
ATOM 756 O O . PRO A 1 96 ? 21.470 -18.107 1.432 1.00 53.34 96 PRO A O 1
#

Sequence (96 aa):
NVSGVVTLPDGSPANGAVVQLKNLKTLQVRSYITREDGKYEFQNLSTSIDYELTATFHDLASRKRTLSVFDTRLDAVVNLKLEPKKEQTKSEEKQP
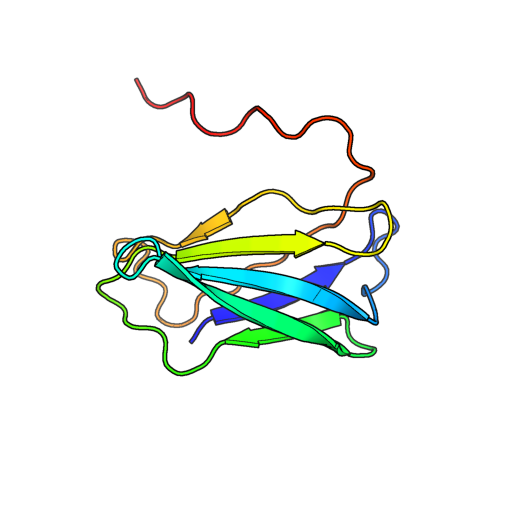
Foldseek 3Di:
DEKEAEAEPVRAGDQQKWKWKAWPVVRDIDIDGAHRRRMDDDPPDDLQTKIWIKIDDDQWIWDIDIDHSPPPPPYHYDYTYTDGPPPPPDDDDDDD

Nearest PDB structures (foldseek):
  7u8t-assembly1_B  TM=7.133E-01  e=4.967E-03  Thermochaetoides thermophila
  7u8t-assembly1_A  TM=7.271E-01  e=2.318E-02  Thermochaetoides thermophila
  2ww8-assembly1_A  TM=5.495E-01  e=2.460E-02  Streptococcus pneumoniae
  9jqt-assembly1_A  TM=7.769E-01  e=5.683E-01  Homo sapiens
  3qaz-assembly8_X  TM=5.632E-01  e=7.643E-01  Homo sapiens

Radius of gyration: 13.2 Å; Cα contacts (8 Å, |Δi|>4): 206; chains: 1; bounding box: 38×24×32 Å

pLDDT: mean 80.56, std 15.02, range [31.84, 92.44]

Mean predicted aligned error: 7.57 Å

Secondary structure (DSSP, 8-state):
-EEEEEE-TTSSB-TT-EEEEEETTT--EEEEE--TT-EEEE-S--TTS-EEEEEEETTEEEPPEEE-TT---SSEE--EEEEE-S----SS----